Protein AF-A0A1H6AHS0-F1 (afdb_monomer)

Mean predicted aligned error: 13.15 Å

Structure (mmCIF, N/CA/C/O backbone):
data_AF-A0A1H6AHS0-F1
#
_entry.id   AF-A0A1H6AHS0-F1
#
loop_
_atom_site.group_PDB
_atom_site.id
_atom_site.type_symbol
_atom_site.label_atom_id
_atom_site.label_alt_id
_atom_site.label_comp_id
_atom_site.label_asym_id
_atom_site.label_entity_id
_atom_site.label_seq_id
_atom_site.pdbx_PDB_ins_code
_atom_site.Cartn_x
_atom_site.Cartn_y
_atom_site.Cartn_z
_atom_site.occupancy
_atom_site.B_iso_or_equiv
_atom_site.auth_seq_id
_atom_site.auth_comp_id
_atom_site.auth_asym_id
_atom_site.auth_atom_id
_atom_site.pdbx_PDB_model_num
ATOM 1 N N . MET A 1 1 ? -20.494 1.855 65.180 1.00 41.81 1 MET A N 1
ATOM 2 C CA . MET A 1 1 ? -21.561 1.084 64.506 1.00 41.81 1 MET A CA 1
ATOM 3 C C . MET A 1 1 ? -22.011 1.916 63.316 1.00 41.81 1 MET A C 1
ATOM 5 O O . MET A 1 1 ? -22.679 2.915 63.527 1.00 41.81 1 MET A O 1
ATOM 9 N N . ILE A 1 2 ? -21.520 1.607 62.113 1.00 47.38 2 ILE A N 1
ATOM 10 C CA . ILE A 1 2 ? -21.872 2.327 60.876 1.00 47.38 2 ILE A CA 1
ATOM 11 C C . ILE A 1 2 ? -23.156 1.678 60.355 1.00 47.38 2 ILE A C 1
ATOM 13 O O . ILE A 1 2 ? -23.182 0.463 60.154 1.00 47.38 2 ILE A O 1
ATOM 17 N N . GLY A 1 3 ? -24.236 2.452 60.260 1.00 42.16 3 GLY A N 1
ATOM 18 C CA . GLY A 1 3 ? -25.562 1.948 59.918 1.00 42.16 3 GLY A CA 1
ATOM 19 C C . GLY A 1 3 ? -25.628 1.509 58.458 1.00 42.16 3 GLY A C 1
ATOM 20 O O . GLY A 1 3 ? -25.126 2.193 57.569 1.00 42.16 3 GLY A O 1
ATOM 21 N N . ALA A 1 4 ? -26.283 0.377 58.192 1.00 50.00 4 ALA A N 1
ATOM 22 C CA . ALA A 1 4 ? -26.488 -0.158 56.841 1.00 50.00 4 ALA A CA 1
ATOM 23 C C . ALA A 1 4 ? -27.199 0.829 55.882 1.00 50.00 4 ALA A C 1
ATOM 25 O O . ALA A 1 4 ? -27.136 0.664 54.668 1.00 50.00 4 ALA A O 1
ATOM 26 N N . THR A 1 5 ? -27.830 1.876 56.418 1.00 49.69 5 THR A N 1
ATOM 27 C CA . THR A 1 5 ? -28.515 2.951 55.689 1.00 49.69 5 THR A CA 1
ATOM 28 C C . THR A 1 5 ? -27.570 3.999 55.085 1.00 49.69 5 THR A C 1
ATOM 30 O O . THR A 1 5 ? -27.929 4.638 54.094 1.00 49.69 5 THR A O 1
ATOM 33 N N . ASP A 1 6 ? -26.354 4.156 55.622 1.00 45.84 6 ASP A N 1
ATOM 34 C CA . ASP A 1 6 ? -25.383 5.164 55.162 1.00 45.84 6 ASP A CA 1
ATOM 35 C C . ASP A 1 6 ? -24.647 4.726 53.885 1.00 45.84 6 ASP A C 1
ATOM 37 O O . ASP A 1 6 ? -24.297 5.547 53.031 1.00 45.84 6 ASP A O 1
ATOM 41 N N . LEU A 1 7 ? -24.462 3.412 53.708 1.00 50.81 7 LEU A N 1
ATOM 42 C CA . LEU A 1 7 ? -23.751 2.847 52.560 1.00 50.81 7 LEU A CA 1
ATOM 43 C C . LEU A 1 7 ? -24.537 3.040 51.255 1.00 50.81 7 LEU A C 1
ATOM 45 O O . LEU A 1 7 ? -23.949 3.391 50.231 1.00 50.81 7 LEU A O 1
ATOM 49 N N . THR A 1 8 ? -25.862 2.866 51.305 1.00 51.88 8 THR A N 1
ATOM 50 C CA . THR A 1 8 ? -26.790 3.019 50.171 1.00 51.88 8 THR A CA 1
ATOM 51 C C . THR A 1 8 ? -26.901 4.461 49.685 1.00 51.88 8 THR A C 1
ATOM 53 O O . THR A 1 8 ? -26.959 4.706 48.482 1.00 51.88 8 THR A O 1
ATOM 56 N N . PHE A 1 9 ? -26.871 5.434 50.598 1.00 50.19 9 PHE A N 1
ATOM 57 C CA . PHE A 1 9 ? -26.981 6.849 50.240 1.00 50.19 9 PHE A CA 1
ATOM 58 C C . PHE A 1 9 ? -25.695 7.369 49.583 1.00 50.19 9 PHE A C 1
ATOM 60 O O . PHE A 1 9 ? -25.741 8.157 48.636 1.00 50.19 9 PHE A O 1
ATOM 67 N N . ASN A 1 10 ? -24.538 6.887 50.049 1.00 53.78 10 ASN A N 1
ATOM 68 C CA . ASN A 1 10 ? -23.239 7.273 49.509 1.00 53.78 10 ASN A CA 1
ATOM 69 C C . ASN A 1 10 ? -22.947 6.605 48.152 1.00 53.78 10 ASN A C 1
ATOM 71 O O . ASN A 1 10 ? -22.404 7.250 47.258 1.00 53.78 10 ASN A O 1
ATOM 75 N N . THR A 1 11 ? -23.375 5.352 47.953 1.00 53.16 11 THR A N 1
ATOM 76 C CA . THR A 1 11 ? -23.282 4.681 46.640 1.00 53.16 11 THR A CA 1
ATOM 77 C C . THR A 1 11 ? -24.249 5.268 45.613 1.00 53.16 11 THR A C 1
ATOM 79 O O . THR A 1 11 ? -23.843 5.481 44.472 1.00 53.16 11 THR A O 1
ATOM 82 N N . MET A 1 12 ? -25.482 5.628 45.996 1.00 50.75 12 MET A N 1
ATOM 83 C CA . MET A 1 12 ? -26.404 6.336 45.094 1.00 50.75 12 MET A CA 1
ATOM 84 C C . MET A 1 12 ? -25.907 7.742 44.730 1.00 50.75 12 MET A C 1
ATOM 86 O O . MET A 1 12 ? -26.031 8.145 43.575 1.00 50.75 12 MET A O 1
ATOM 90 N N . ARG A 1 13 ? -25.287 8.479 45.668 1.00 53.53 13 ARG A N 1
ATOM 91 C CA . ARG A 1 13 ? -24.663 9.786 45.379 1.00 53.53 13 ARG A CA 1
ATOM 92 C C . ARG A 1 13 ? -23.437 9.664 44.482 1.00 53.53 13 ARG A C 1
ATOM 94 O O . ARG A 1 13 ? -23.291 10.483 43.582 1.00 53.53 13 ARG A O 1
ATOM 101 N N . ALA A 1 14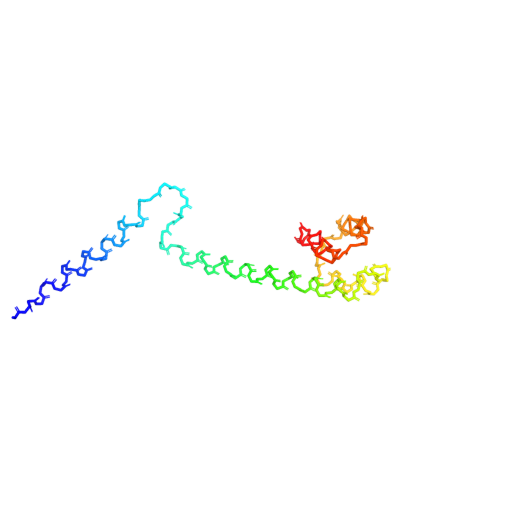 ? -22.589 8.655 44.681 1.00 57.53 14 ALA A N 1
ATOM 102 C CA . ALA A 1 14 ? -21.436 8.412 43.815 1.00 57.53 14 ALA A CA 1
ATOM 103 C C . ALA A 1 14 ? -21.869 8.057 42.382 1.00 57.53 14 ALA A C 1
ATOM 105 O O . ALA A 1 14 ? -21.318 8.593 41.423 1.00 57.53 14 ALA A O 1
ATOM 106 N N . LEU A 1 15 ? -22.909 7.229 42.234 1.00 57.66 15 LEU A N 1
ATOM 107 C CA . LEU A 1 15 ? -23.465 6.872 40.928 1.00 57.66 15 LEU A CA 1
ATOM 108 C C . LEU A 1 15 ? -24.132 8.078 40.242 1.00 57.66 15 LEU A C 1
ATOM 110 O O . LEU A 1 15 ? -23.935 8.296 39.049 1.00 57.66 15 LEU A O 1
ATOM 114 N N . ALA A 1 16 ? -24.853 8.910 41.000 1.00 57.53 16 ALA A N 1
ATOM 115 C CA . ALA A 1 16 ? -25.442 10.147 40.489 1.00 57.53 16 ALA A CA 1
ATOM 116 C C . ALA A 1 16 ? -24.379 11.180 40.070 1.00 57.53 16 ALA A C 1
ATOM 118 O O . ALA A 1 16 ? -24.547 11.836 39.044 1.00 57.53 16 ALA A O 1
ATOM 119 N N . LEU A 1 17 ? -23.266 11.296 40.810 1.00 55.97 17 LEU A N 1
ATOM 120 C CA . LEU A 1 17 ? -22.158 12.190 40.455 1.00 55.97 17 LEU A CA 1
ATOM 121 C C . LEU A 1 17 ? -21.457 11.762 39.158 1.00 55.97 17 LEU A C 1
ATOM 123 O O . LEU A 1 17 ? -21.129 12.623 38.346 1.00 55.97 17 LEU A O 1
ATOM 127 N N . ILE A 1 18 ? -21.271 10.457 38.930 1.00 60.00 18 ILE A N 1
ATOM 128 C CA . ILE A 1 18 ? -20.678 9.939 37.684 1.00 60.00 18 ILE A CA 1
ATOM 129 C C . ILE A 1 18 ? -21.595 10.227 36.483 1.00 60.00 18 ILE A C 1
ATOM 131 O O . ILE A 1 18 ? -21.110 10.612 35.421 1.00 60.00 18 ILE A O 1
ATOM 135 N N . CYS A 1 19 ? -22.919 10.129 36.653 1.00 56.88 19 CYS A N 1
ATOM 136 C CA . CYS A 1 19 ? -23.882 10.495 35.609 1.00 56.88 19 CYS A CA 1
ATOM 137 C C . CYS A 1 19 ? -23.925 12.009 35.327 1.00 56.88 19 CYS A C 1
ATOM 139 O O . CYS A 1 19 ? -24.103 12.408 34.179 1.00 56.88 19 CYS A O 1
ATOM 141 N N . LEU A 1 20 ? -23.740 12.855 36.348 1.00 53.50 20 LEU A N 1
ATOM 142 C CA . LEU A 1 20 ? -23.744 14.319 36.211 1.00 53.50 20 LEU A CA 1
ATOM 143 C C . LEU A 1 20 ? -22.465 14.864 35.549 1.00 53.50 20 LEU A C 1
ATOM 145 O O . LEU A 1 20 ? -22.527 15.871 34.850 1.00 53.50 20 LEU A O 1
ATOM 149 N N . LEU A 1 21 ? -21.329 14.174 35.695 1.00 53.03 21 LEU A N 1
ATOM 150 C CA . LEU A 1 21 ? -20.073 14.501 34.999 1.00 53.03 21 LEU A CA 1
ATOM 151 C C . LEU A 1 21 ? -20.093 14.127 33.507 1.00 53.03 21 LEU A C 1
ATOM 153 O O . LEU A 1 21 ? -19.305 14.662 32.736 1.00 53.03 21 LEU A O 1
ATOM 157 N N . ALA A 1 22 ? -21.003 13.245 33.084 1.00 52.53 22 ALA A N 1
ATOM 158 C CA . ALA A 1 22 ? -21.156 12.851 31.684 1.00 52.53 22 ALA A CA 1
ATOM 159 C C . ALA A 1 22 ? -22.060 13.798 30.866 1.00 52.53 22 ALA A C 1
ATOM 161 O O . ALA A 1 22 ? -22.221 13.599 29.663 1.00 52.53 22 ALA A O 1
ATOM 162 N N . ALA A 1 23 ? -22.665 14.806 31.507 1.00 51.25 23 ALA A N 1
ATOM 163 C CA . ALA A 1 23 ? -23.654 15.697 30.895 1.00 51.25 23 ALA A CA 1
ATOM 164 C C . ALA A 1 23 ? -23.187 17.158 30.744 1.00 51.25 23 ALA A C 1
ATOM 166 O O . ALA A 1 23 ? -23.915 17.968 30.173 1.00 51.25 23 ALA A O 1
ATOM 167 N N . CYS A 1 24 ? -21.985 17.498 31.217 1.00 50.72 24 CYS A N 1
ATOM 168 C CA . CYS A 1 24 ? -21.439 18.853 31.157 1.00 50.72 24 CYS A CA 1
ATOM 169 C C . CYS A 1 24 ? -20.144 18.901 30.341 1.00 50.72 24 CYS A C 1
ATOM 171 O O . CYS A 1 24 ? -19.084 19.160 30.894 1.00 50.72 24 CYS A O 1
ATOM 173 N N . ASP A 1 25 ? -20.235 18.689 29.030 1.00 52.78 25 ASP A N 1
ATOM 174 C CA . ASP A 1 25 ? -19.558 19.593 28.101 1.00 52.78 25 ASP A CA 1
ATOM 175 C C . ASP A 1 25 ? -20.217 19.540 26.716 1.00 52.78 25 ASP A C 1
ATOM 177 O O . ASP A 1 25 ? -20.684 18.508 26.235 1.00 52.78 25 ASP A O 1
ATOM 181 N N . THR A 1 26 ? -20.292 20.712 26.119 1.00 52.75 26 THR A N 1
ATOM 182 C CA . THR A 1 26 ? -20.795 21.066 24.796 1.00 52.75 26 THR A CA 1
ATOM 183 C C . THR A 1 26 ? -20.640 19.987 23.696 1.00 52.75 26 THR A C 1
ATOM 185 O O . THR A 1 26 ? -19.618 19.835 23.041 1.00 52.75 26 THR A O 1
ATOM 188 N N . GLY A 1 27 ? -21.727 19.257 23.420 1.00 55.81 27 GLY A N 1
ATOM 189 C CA . GLY 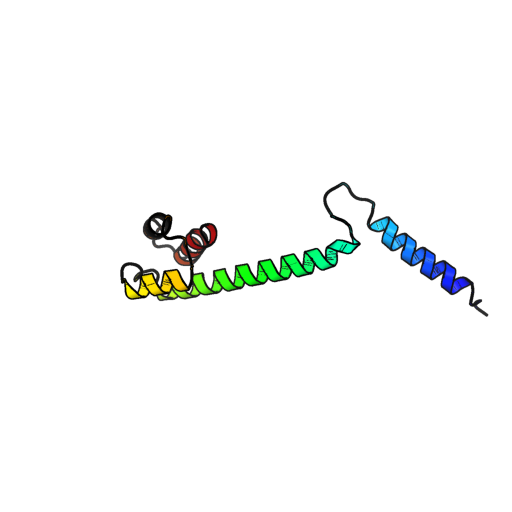A 1 27 ? -22.196 18.977 22.051 1.00 55.81 27 GLY A CA 1
ATOM 190 C C . GLY A 1 27 ? -21.440 18.012 21.118 1.00 55.81 27 GLY A C 1
ATOM 191 O O . GLY A 1 27 ? -21.881 17.886 19.976 1.00 55.81 27 GLY A O 1
ATOM 192 N N . HIS A 1 28 ? -20.371 17.312 21.524 1.00 57.38 28 HIS A N 1
ATOM 193 C CA . HIS A 1 28 ? -19.600 16.454 20.587 1.00 57.38 28 HIS A CA 1
ATOM 194 C C . HIS A 1 28 ? -19.390 14.995 21.009 1.00 57.38 28 HIS A C 1
ATOM 196 O O . HIS A 1 28 ? -19.091 14.143 20.170 1.00 57.38 28 HIS A O 1
ATOM 202 N N . LEU A 1 29 ? -19.588 14.666 22.283 1.00 58.81 29 LEU A N 1
ATOM 203 C CA . LEU A 1 29 ? -19.496 13.293 22.767 1.00 58.81 29 LEU A CA 1
ATOM 204 C C . LEU A 1 29 ? -20.917 12.728 22.820 1.00 58.81 29 LEU A C 1
ATOM 206 O O . LEU A 1 29 ? -21.744 13.159 23.618 1.00 58.81 29 LEU A O 1
ATOM 210 N N . GLY A 1 30 ? -21.239 11.817 21.897 1.00 59.00 30 GLY A N 1
ATOM 211 C CA . GLY A 1 30 ? -22.549 11.159 21.866 1.00 59.00 30 GLY A CA 1
ATOM 212 C C . GLY A 1 30 ? -22.871 10.435 23.177 1.00 59.00 30 GLY A C 1
ATOM 213 O O . GLY A 1 30 ? -21.998 10.275 24.024 1.00 59.00 30 GLY A O 1
ATOM 214 N N . ASN A 1 31 ? -24.125 9.986 23.326 1.00 66.50 31 ASN A N 1
ATOM 215 C CA . ASN A 1 31 ? -24.657 9.399 24.564 1.00 66.50 31 ASN A CA 1
ATOM 216 C C . ASN A 1 31 ? -23.599 8.546 25.308 1.00 66.50 31 ASN A C 1
ATOM 218 O O . ASN A 1 31 ? -23.138 7.555 24.728 1.00 66.50 31 ASN A O 1
ATOM 222 N N . PRO A 1 32 ? -23.240 8.888 26.562 1.00 65.31 32 PRO A N 1
ATOM 223 C CA . PRO A 1 32 ? -22.165 8.244 27.317 1.00 65.31 32 PRO A CA 1
ATOM 224 C C . PRO A 1 32 ? -22.349 6.733 27.478 1.00 65.31 32 PRO A C 1
ATOM 226 O O . PRO A 1 32 ? -21.371 5.993 27.494 1.00 65.31 32 PRO A O 1
ATOM 229 N N . LEU A 1 33 ? -23.595 6.249 27.489 1.00 74.56 33 LEU A N 1
ATOM 230 C CA . LEU A 1 33 ? -23.907 4.816 27.522 1.00 74.56 33 LEU A CA 1
ATOM 231 C C . LEU A 1 33 ? -23.583 4.102 26.201 1.00 74.56 33 LEU A C 1
ATOM 233 O O . LEU A 1 33 ? -23.355 2.897 26.180 1.00 74.56 33 LEU A O 1
ATOM 237 N N . THR A 1 34 ? -23.544 4.840 25.092 1.00 71.44 34 THR A N 1
ATOM 238 C CA . THR A 1 34 ? -23.173 4.323 23.766 1.00 71.44 34 THR A CA 1
ATOM 239 C C . THR A 1 34 ? -21.688 4.496 23.453 1.00 71.44 34 THR A C 1
ATOM 241 O O . THR A 1 34 ? -21.213 3.906 22.485 1.00 71.44 34 THR A O 1
ATOM 244 N N . LEU A 1 35 ? -20.935 5.259 24.257 1.00 72.62 35 LEU A N 1
ATOM 245 C CA . LEU A 1 35 ? -19.502 5.484 24.039 1.00 72.62 35 LEU A CA 1
ATOM 246 C C . LEU A 1 35 ? -18.673 4.190 24.074 1.00 72.62 35 LEU A C 1
ATOM 248 O O . LEU A 1 35 ? -17.862 4.027 23.166 1.00 72.62 35 LEU A O 1
ATOM 252 N N . PRO A 1 36 ? -18.877 3.234 25.008 1.00 70.00 36 PRO A N 1
ATOM 253 C CA . PRO A 1 36 ? -18.121 1.979 24.995 1.00 70.00 36 PRO A CA 1
ATOM 254 C C . PRO A 1 36 ? -18.382 1.150 23.734 1.00 70.00 36 PRO A C 1
ATOM 256 O O . PRO A 1 36 ? -17.454 0.605 23.145 1.00 70.00 36 PRO A O 1
ATOM 259 N N . VAL A 1 37 ? -19.636 1.105 23.274 1.00 69.88 37 VAL A N 1
ATOM 260 C CA . VAL A 1 37 ? -20.015 0.383 22.049 1.00 69.88 37 VAL A CA 1
ATOM 261 C C . VAL A 1 37 ? -19.378 1.034 20.822 1.00 69.88 37 VAL A C 1
ATOM 263 O O . VAL A 1 37 ? -18.789 0.340 19.998 1.00 69.88 37 VAL A O 1
ATOM 266 N N . ARG A 1 38 ? -19.430 2.368 20.725 1.00 66.19 38 ARG A N 1
ATOM 267 C CA . ARG A 1 38 ? -18.762 3.127 19.656 1.00 66.19 38 ARG A CA 1
ATOM 268 C C . ARG A 1 38 ? -17.247 2.944 19.694 1.00 66.19 38 ARG A C 1
ATOM 270 O O . ARG A 1 38 ? -16.641 2.794 18.646 1.00 66.19 38 ARG A O 1
ATOM 277 N N . ALA A 1 39 ? -16.636 2.911 20.876 1.00 67.00 39 ALA A N 1
ATOM 278 C CA . ALA A 1 39 ? -15.201 2.686 21.023 1.00 67.00 39 ALA A CA 1
ATOM 279 C C . ALA A 1 39 ? -14.783 1.296 20.520 1.00 67.00 39 ALA A C 1
ATOM 281 O O . ALA A 1 39 ? -13.787 1.182 19.811 1.00 67.00 39 ALA A O 1
ATOM 282 N N . VAL A 1 40 ? -15.560 0.254 20.833 1.00 69.62 40 VAL A N 1
ATOM 283 C CA . VAL A 1 40 ? -15.320 -1.104 20.320 1.00 69.62 40 VAL A CA 1
ATOM 284 C C . VAL A 1 40 ? -15.507 -1.156 18.804 1.00 69.62 40 VAL A C 1
ATOM 286 O O . VAL A 1 40 ? -14.637 -1.678 18.112 1.00 69.62 40 VAL A O 1
ATOM 289 N N . ALA A 1 41 ? -16.598 -0.586 18.282 1.00 65.25 41 ALA A N 1
ATOM 290 C CA . ALA A 1 41 ? -16.867 -0.548 16.845 1.00 65.25 41 ALA A CA 1
ATOM 291 C C . ALA A 1 41 ? -15.749 0.180 16.078 1.00 65.25 41 ALA A C 1
ATOM 293 O O . ALA A 1 41 ? -15.127 -0.410 15.197 1.00 65.25 41 ALA A O 1
ATOM 294 N N . ASN A 1 42 ? -15.401 1.399 16.502 1.00 69.50 42 ASN A N 1
ATOM 295 C CA . ASN A 1 42 ? -14.304 2.174 15.922 1.00 69.50 42 ASN A CA 1
ATOM 296 C C . ASN A 1 42 ? -12.960 1.435 16.046 1.00 69.50 42 ASN A C 1
ATOM 298 O O . ASN A 1 42 ? -12.120 1.504 15.153 1.00 69.50 42 ASN A O 1
ATOM 302 N N . GLY A 1 43 ? -12.736 0.720 17.155 1.00 65.62 43 GLY A N 1
ATOM 303 C CA . GLY A 1 43 ? -11.541 -0.095 17.360 1.00 65.62 43 GLY A CA 1
ATOM 304 C C . GLY A 1 43 ? -11.420 -1.234 16.344 1.00 65.62 43 GLY A C 1
ATOM 305 O O . GLY A 1 43 ? -10.343 -1.440 15.787 1.00 65.62 43 GLY A O 1
ATOM 306 N N . ILE A 1 44 ? -12.520 -1.938 16.064 1.00 76.75 44 ILE A N 1
ATOM 307 C CA . ILE A 1 44 ? -12.572 -3.017 15.064 1.00 76.75 44 ILE A CA 1
ATOM 308 C C . ILE A 1 44 ? -12.352 -2.460 13.654 1.00 76.75 44 ILE A C 1
ATOM 310 O O . ILE A 1 44 ? -11.555 -3.014 12.897 1.00 76.75 44 ILE A O 1
ATOM 314 N N . GLU A 1 45 ? -13.015 -1.355 13.311 1.00 76.19 45 GLU A N 1
ATOM 315 C CA . GLU A 1 45 ? -12.863 -0.692 12.011 1.00 76.19 45 GLU A CA 1
ATOM 316 C C . GLU A 1 45 ? -11.414 -0.243 11.777 1.00 76.19 45 GLU A C 1
ATOM 318 O O . GLU A 1 45 ? -10.822 -0.560 10.743 1.00 76.19 45 GLU A O 1
ATOM 323 N N . ASN A 1 46 ? -10.798 0.399 12.775 1.00 79.19 46 ASN A N 1
ATOM 324 C CA . ASN A 1 46 ? -9.398 0.816 12.711 1.00 79.19 46 ASN A CA 1
ATOM 325 C C . ASN A 1 46 ? -8.445 -0.378 12.579 1.00 79.19 46 ASN A C 1
ATOM 327 O O . ASN A 1 46 ? -7.491 -0.316 11.805 1.00 79.19 46 ASN A O 1
ATOM 331 N N . ALA A 1 47 ? -8.696 -1.478 13.294 1.00 86.88 47 ALA A N 1
ATOM 332 C CA . ALA A 1 47 ? -7.884 -2.688 13.179 1.00 86.88 47 ALA A CA 1
ATOM 333 C C . ALA A 1 47 ? -7.978 -3.308 11.776 1.00 86.88 47 ALA A C 1
ATOM 335 O O . ALA A 1 47 ? -6.961 -3.703 11.205 1.00 86.88 47 ALA A O 1
ATOM 336 N N . GLY A 1 48 ? -9.181 -3.346 11.194 1.00 92.06 48 GLY A N 1
ATOM 337 C CA . GLY A 1 48 ? -9.397 -3.811 9.825 1.00 92.06 48 GLY A CA 1
ATOM 338 C C . GLY A 1 48 ? -8.679 -2.941 8.791 1.00 92.06 48 GLY A C 1
ATOM 339 O O . GLY A 1 48 ? -7.982 -3.470 7.923 1.00 92.06 48 GLY A O 1
ATOM 340 N N . TYR A 1 49 ? -8.791 -1.616 8.920 1.00 90.56 49 TYR A N 1
ATOM 341 C CA . TYR A 1 49 ? -8.090 -0.661 8.061 1.00 90.56 49 TYR A CA 1
ATOM 342 C C . TYR A 1 49 ? -6.567 -0.836 8.131 1.00 90.56 49 TYR A C 1
ATOM 344 O O . TYR A 1 49 ? -5.915 -0.939 7.092 1.00 90.56 49 TYR A O 1
ATOM 352 N N . GLN A 1 50 ? -5.997 -0.933 9.337 1.00 94.38 50 GLN A N 1
ATOM 353 C CA . GLN A 1 50 ? -4.552 -1.101 9.511 1.00 94.38 50 GLN A CA 1
ATOM 354 C C . GLN A 1 50 ? -4.064 -2.444 8.967 1.00 94.38 50 GLN A C 1
ATOM 356 O O . GLN A 1 50 ? -3.087 -2.477 8.227 1.00 94.38 50 GLN A O 1
ATOM 361 N N . ALA A 1 51 ? -4.796 -3.535 9.213 1.00 96.25 51 ALA A N 1
ATOM 362 C CA . ALA A 1 51 ? -4.467 -4.836 8.634 1.00 96.25 51 ALA A CA 1
ATOM 363 C C . ALA A 1 51 ? -4.490 -4.805 7.097 1.00 96.25 51 ALA A C 1
ATOM 365 O O . ALA A 1 51 ? -3.640 -5.408 6.441 1.00 96.25 51 ALA A O 1
ATOM 366 N N . GLN A 1 52 ? -5.451 -4.093 6.502 1.00 97.38 52 GLN A N 1
ATOM 367 C CA . GLN A 1 52 ? -5.504 -3.906 5.056 1.00 97.38 52 GLN A CA 1
ATOM 368 C C . GLN A 1 52 ? -4.313 -3.084 4.552 1.00 97.38 52 GLN A C 1
ATOM 370 O O . GLN A 1 52 ? -3.648 -3.505 3.604 1.00 97.38 52 GLN A O 1
ATOM 375 N N . ARG A 1 53 ? -4.003 -1.964 5.213 1.00 97.62 53 ARG A N 1
ATOM 376 C CA . ARG A 1 53 ? -2.851 -1.112 4.898 1.00 97.62 53 ARG A CA 1
ATOM 377 C C . ARG A 1 53 ? -1.540 -1.894 4.952 1.00 97.62 53 ARG A C 1
ATOM 379 O O . ARG A 1 53 ? -0.735 -1.772 4.035 1.00 97.62 53 ARG A O 1
ATOM 386 N N . ASP A 1 54 ? -1.349 -2.718 5.976 1.00 98.19 54 ASP A N 1
ATOM 387 C CA . ASP A 1 54 ? -0.133 -3.511 6.160 1.00 98.19 54 ASP A CA 1
ATOM 388 C C . ASP A 1 54 ? 0.039 -4.555 5.054 1.00 98.19 54 ASP A C 1
ATOM 390 O O . ASP A 1 54 ? 1.137 -4.712 4.524 1.00 98.19 54 ASP A O 1
ATOM 394 N N . ARG A 1 55 ? -1.048 -5.218 4.630 1.00 98.31 55 ARG A N 1
ATOM 395 C CA . ARG A 1 55 ? -1.010 -6.152 3.491 1.00 98.31 55 ARG A CA 1
ATOM 396 C C . ARG A 1 55 ? -0.624 -5.456 2.187 1.00 98.31 55 ARG A C 1
ATOM 398 O O . ARG A 1 55 ? 0.199 -5.983 1.442 1.00 98.31 55 ARG A O 1
ATOM 405 N N . VAL A 1 56 ? -1.207 -4.287 1.914 1.00 98.38 56 VAL A N 1
ATOM 406 C CA . VAL A 1 56 ? -0.883 -3.489 0.720 1.00 98.38 56 VAL A CA 1
ATOM 407 C C . VAL A 1 56 ? 0.570 -3.020 0.765 1.00 98.38 56 VAL A C 1
ATOM 409 O O . VAL A 1 56 ? 1.296 -3.205 -0.210 1.00 98.38 56 VAL A O 1
ATOM 412 N N . LYS A 1 57 ? 1.013 -2.481 1.907 1.00 98.38 57 LYS A N 1
ATOM 413 C CA . LYS A 1 57 ? 2.387 -2.010 2.110 1.00 98.38 57 LYS A CA 1
ATOM 414 C C . LYS A 1 57 ? 3.404 -3.132 1.929 1.00 98.38 57 LYS A C 1
ATOM 416 O O . LYS A 1 57 ? 4.384 -2.937 1.220 1.00 98.38 57 LYS A O 1
ATOM 421 N N . ALA A 1 58 ? 3.161 -4.293 2.538 1.00 98.56 58 ALA A N 1
ATOM 422 C CA . ALA A 1 58 ? 4.032 -5.457 2.408 1.00 98.56 58 ALA A CA 1
ATOM 423 C C . ALA A 1 58 ? 4.138 -5.914 0.949 1.00 98.56 58 ALA A C 1
ATOM 425 O O . ALA A 1 58 ? 5.237 -6.113 0.449 1.00 98.56 58 ALA A O 1
ATOM 426 N N . PHE A 1 59 ? 3.010 -5.994 0.236 1.00 98.50 59 PHE A N 1
ATOM 427 C CA . PHE A 1 59 ? 3.027 -6.371 -1.176 1.00 98.50 59 PHE A CA 1
ATOM 428 C C . PHE A 1 59 ? 3.840 -5.390 -2.029 1.00 98.50 59 PHE A C 1
ATOM 430 O O . PHE A 1 59 ? 4.638 -5.809 -2.860 1.00 98.50 59 PHE A O 1
ATOM 437 N N . LEU A 1 60 ? 3.635 -4.084 -1.834 1.00 97.88 60 LEU A N 1
ATOM 438 C CA . LEU A 1 60 ? 4.351 -3.056 -2.588 1.00 97.88 60 LEU A CA 1
ATOM 439 C C . LEU A 1 60 ? 5.843 -3.030 -2.246 1.00 97.88 60 LEU A C 1
ATOM 441 O O . LEU A 1 60 ? 6.650 -2.822 -3.143 1.00 97.88 60 LEU A O 1
ATOM 445 N N . ALA A 1 61 ? 6.223 -3.276 -0.991 1.00 97.94 61 ALA A N 1
ATOM 446 C CA . ALA A 1 61 ? 7.630 -3.362 -0.601 1.00 97.94 61 ALA A CA 1
ATOM 447 C C . ALA A 1 61 ? 8.39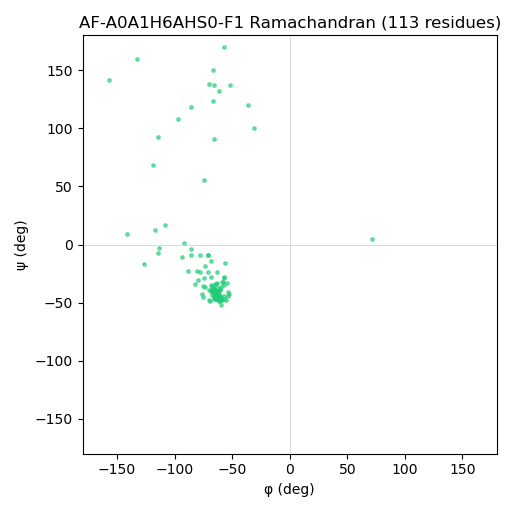6 -4.428 -1.403 1.00 97.94 61 ALA A C 1
ATOM 449 O O . ALA A 1 61 ? 9.555 -4.207 -1.742 1.00 97.94 61 ALA A O 1
ATOM 450 N N . ASP A 1 62 ? 7.731 -5.535 -1.743 1.00 97.88 62 ASP A N 1
ATOM 451 C CA . ASP A 1 62 ? 8.337 -6.650 -2.472 1.00 97.88 62 ASP A CA 1
ATOM 452 C C . ASP A 1 62 ? 8.250 -6.508 -4.003 1.00 97.88 62 ASP A C 1
ATOM 454 O O . ASP A 1 62 ? 9.014 -7.155 -4.714 1.00 97.88 62 ASP A O 1
ATOM 458 N N . HIS A 1 63 ? 7.300 -5.717 -4.521 1.00 97.56 63 HIS A N 1
ATOM 459 C CA . HIS A 1 63 ? 6.879 -5.801 -5.929 1.00 97.56 63 HIS A CA 1
ATOM 460 C C . HIS A 1 63 ? 6.585 -4.460 -6.620 1.00 97.56 63 HIS A C 1
ATOM 462 O O . HIS A 1 63 ? 6.031 -4.463 -7.718 1.00 97.56 63 HIS A O 1
ATOM 468 N N . ILE A 1 64 ? 6.884 -3.304 -6.014 1.00 95.06 64 ILE A N 1
ATOM 469 C CA . ILE A 1 64 ? 6.514 -2.001 -6.605 1.00 95.06 64 ILE A CA 1
ATOM 470 C C . ILE A 1 64 ? 7.096 -1.780 -8.009 1.00 95.06 64 ILE A C 1
ATOM 472 O O . ILE A 1 64 ? 6.458 -1.126 -8.834 1.00 95.06 64 ILE A O 1
ATOM 476 N N . ASP A 1 65 ? 8.278 -2.329 -8.282 1.00 94.50 65 ASP A N 1
ATOM 477 C CA . ASP A 1 65 ? 8.962 -2.189 -9.569 1.00 94.50 65 ASP A CA 1
ATOM 478 C C . ASP A 1 65 ? 8.508 -3.231 -10.610 1.00 94.50 65 ASP A C 1
ATOM 480 O O . ASP A 1 65 ? 8.819 -3.069 -11.784 1.00 94.50 65 ASP A O 1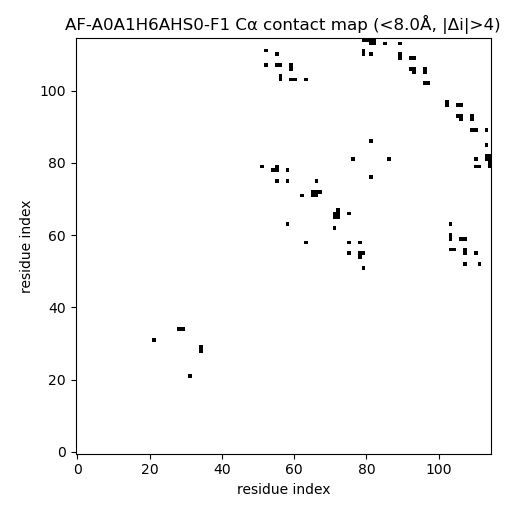
ATOM 484 N N . ASP A 1 66 ? 7.709 -4.226 -10.202 1.00 95.62 66 ASP A N 1
ATOM 485 C CA . ASP A 1 66 ? 7.198 -5.318 -11.047 1.00 95.62 66 ASP A CA 1
ATOM 486 C C . ASP A 1 66 ? 5.686 -5.180 -11.336 1.00 95.62 66 ASP A C 1
ATOM 488 O O . ASP A 1 66 ? 5.006 -6.147 -11.690 1.00 95.62 66 ASP A O 1
ATOM 492 N N . LEU A 1 67 ? 5.097 -3.998 -11.114 1.00 93.81 67 LEU A N 1
ATOM 493 C CA . LEU A 1 67 ? 3.652 -3.774 -11.291 1.00 93.81 67 LEU A CA 1
ATOM 494 C C . LEU A 1 67 ? 3.195 -3.769 -12.762 1.00 93.81 67 LEU A C 1
ATOM 496 O O . LEU A 1 67 ? 1.990 -3.751 -13.023 1.00 93.81 67 LEU A O 1
ATOM 500 N N . ASP A 1 68 ? 4.126 -3.782 -13.712 1.00 93.62 68 ASP A N 1
ATOM 501 C CA . ASP A 1 68 ? 3.874 -3.978 -15.139 1.00 93.62 68 ASP A CA 1
ATOM 502 C C . ASP A 1 68 ? 3.694 -5.461 -15.512 1.00 93.62 68 ASP A C 1
ATOM 504 O O . ASP A 1 68 ? 3.015 -5.760 -16.499 1.00 93.62 68 ASP A O 1
ATOM 508 N N . ASP A 1 69 ? 4.214 -6.391 -14.702 1.00 96.81 69 ASP A N 1
ATOM 509 C CA . ASP A 1 69 ? 3.983 -7.822 -14.885 1.00 96.81 69 ASP A CA 1
ATOM 510 C C . ASP A 1 69 ? 2.500 -8.175 -14.635 1.00 96.81 69 ASP A C 1
ATOM 512 O O . ASP A 1 69 ? 1.966 -7.944 -13.541 1.00 96.81 69 ASP A O 1
ATOM 516 N N . PRO A 1 70 ? 1.800 -8.798 -15.604 1.00 96.62 70 PRO A N 1
ATOM 517 C CA . PRO A 1 70 ? 0.381 -9.116 -15.464 1.00 96.62 70 PRO A CA 1
ATOM 518 C C . PRO A 1 70 ? 0.046 -10.021 -14.271 1.00 96.62 70 PRO A C 1
ATOM 520 O O . PRO A 1 70 ? -1.040 -9.895 -13.694 1.00 96.62 70 PRO A O 1
ATOM 523 N N . ALA A 1 71 ? 0.938 -10.941 -13.887 1.00 97.44 71 ALA A N 1
ATOM 524 C CA . ALA A 1 71 ? 0.686 -11.866 -12.785 1.00 97.44 71 ALA A CA 1
ATOM 525 C C . ALA A 1 71 ? 0.839 -11.171 -11.423 1.00 97.44 71 ALA A C 1
ATOM 527 O O . ALA A 1 71 ? -0.014 -11.342 -10.540 1.00 97.44 71 ALA A O 1
ATOM 528 N N . THR A 1 72 ? 1.871 -10.344 -11.265 1.00 97.75 72 THR A N 1
ATOM 529 C CA . THR A 1 72 ? 2.072 -9.468 -10.106 1.00 97.75 72 THR A CA 1
ATOM 530 C C . THR A 1 72 ? 0.932 -8.473 -9.979 1.00 97.75 72 THR A C 1
ATOM 532 O O . THR A 1 72 ? 0.333 -8.366 -8.909 1.00 97.75 72 THR A O 1
ATOM 535 N N . LEU A 1 73 ? 0.526 -7.836 -11.074 1.00 97.19 73 LEU A N 1
ATOM 536 C CA . LEU A 1 73 ? -0.584 -6.895 -11.075 1.00 97.19 73 LEU A CA 1
ATOM 537 C C . LEU A 1 73 ? -1.916 -7.566 -10.691 1.00 97.19 73 LEU A C 1
ATOM 539 O O . LEU A 1 73 ? -2.692 -7.034 -9.894 1.00 97.19 73 LEU A O 1
ATOM 543 N N . ALA A 1 74 ? -2.181 -8.781 -11.181 1.00 97.38 74 ALA A N 1
ATOM 544 C CA . ALA A 1 74 ? -3.354 -9.555 -10.774 1.00 97.38 74 ALA A CA 1
ATOM 545 C C . ALA A 1 74 ? -3.317 -9.958 -9.287 1.00 97.38 74 ALA A C 1
ATOM 547 O O . ALA A 1 74 ? -4.361 -10.031 -8.633 1.00 97.38 74 ALA A O 1
ATOM 548 N N . ARG A 1 75 ? -2.130 -10.232 -8.725 1.00 98.06 75 ARG A N 1
ATOM 549 C CA . ARG A 1 75 ? -1.947 -10.447 -7.277 1.00 98.06 75 ARG A CA 1
ATOM 550 C C . ARG A 1 75 ? -2.184 -9.161 -6.492 1.00 98.06 75 ARG A C 1
ATOM 552 O O . ARG A 1 75 ? -2.903 -9.211 -5.495 1.00 98.06 75 ARG A O 1
ATOM 559 N N . PHE A 1 76 ? -1.663 -8.034 -6.966 1.00 98.00 76 PHE A N 1
ATOM 560 C CA . PHE A 1 76 ? -1.852 -6.733 -6.339 1.00 98.00 76 PHE A CA 1
ATOM 561 C C . PHE A 1 76 ? -3.338 -6.413 -6.182 1.00 98.00 76 PHE A C 1
ATOM 563 O O . PHE A 1 76 ? -3.785 -6.133 -5.076 1.00 98.00 76 PHE A O 1
ATOM 570 N N . TRP A 1 77 ? -4.140 -6.603 -7.234 1.00 97.75 77 TRP A N 1
ATOM 571 C CA . TRP A 1 77 ? -5.587 -6.365 -7.171 1.00 97.75 77 TRP A CA 1
ATOM 572 C C . TRP A 1 77 ? -6.378 -7.344 -6.298 1.00 97.75 77 TRP A C 1
ATOM 574 O O . TRP A 1 77 ? -7.536 -7.076 -5.981 1.00 97.75 77 TRP A O 1
ATOM 584 N N . ARG A 1 78 ? -5.791 -8.479 -5.906 1.00 97.38 78 ARG A N 1
ATOM 585 C CA . ARG A 1 78 ? -6.378 -9.362 -4.886 1.00 97.38 78 ARG A CA 1
ATOM 586 C C . ARG A 1 78 ? -6.073 -8.878 -3.474 1.00 97.38 78 ARG A C 1
ATOM 588 O O . ARG A 1 78 ? -6.902 -9.056 -2.590 1.00 97.38 78 ARG A O 1
ATOM 595 N N . VAL A 1 79 ? -4.898 -8.285 -3.267 1.00 97.56 79 VAL A N 1
ATOM 596 C CA . VAL A 1 79 ? -4.507 -7.688 -1.985 1.00 97.56 79 VAL A CA 1
ATOM 597 C C . VAL A 1 79 ? -5.229 -6.359 -1.774 1.00 97.56 79 VAL A C 1
ATOM 599 O O . VAL A 1 79 ? -5.771 -6.132 -0.700 1.00 97.56 79 VAL A O 1
ATOM 602 N N . ALA A 1 80 ? -5.277 -5.515 -2.803 1.00 97.19 80 ALA A N 1
ATOM 603 C CA . ALA A 1 80 ? -5.942 -4.221 -2.850 1.00 97.19 80 ALA A CA 1
ATOM 604 C C . ALA A 1 80 ? -7.101 -4.272 -3.865 1.00 97.19 80 ALA A C 1
ATOM 606 O O . ALA A 1 80 ? -6.866 -4.032 -5.051 1.00 97.19 80 ALA A O 1
ATOM 607 N N . PRO A 1 81 ? -8.342 -4.594 -3.454 1.00 95.88 81 PRO A N 1
ATOM 608 C CA . PRO A 1 81 ? -9.479 -4.776 -4.363 1.00 95.88 81 PRO A CA 1
ATOM 609 C C . PRO A 1 81 ? -10.038 -3.455 -4.929 1.00 95.88 81 PRO A C 1
ATOM 611 O O . PRO A 1 81 ? -11.231 -3.184 -4.859 1.00 95.88 81 PRO A O 1
ATOM 614 N N . VAL A 1 82 ? -9.180 -2.651 -5.556 1.00 96.31 82 VAL A N 1
ATOM 615 C CA . VAL A 1 82 ? -9.535 -1.394 -6.217 1.00 96.31 82 VAL A CA 1
ATOM 616 C C . VAL A 1 82 ? -10.527 -1.663 -7.368 1.00 96.31 82 VAL A C 1
ATOM 618 O O . VAL A 1 82 ? -10.270 -2.552 -8.200 1.00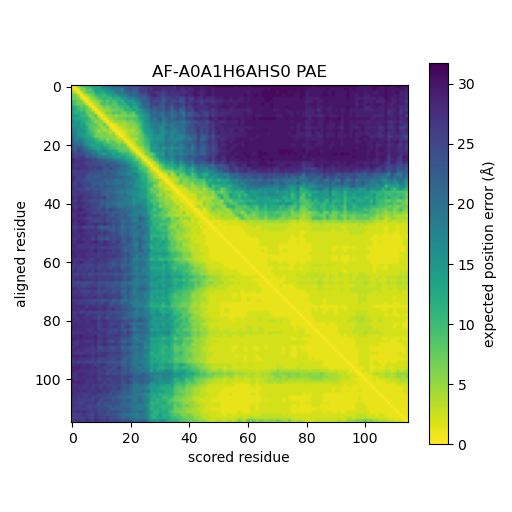 96.31 82 VAL A O 1
ATOM 621 N N . PRO A 1 83 ? -11.635 -0.902 -7.475 1.00 96.94 83 PRO A N 1
ATOM 622 C CA . PRO A 1 83 ? -12.589 -0.995 -8.576 1.00 96.94 83 PRO A CA 1
ATOM 623 C C . PRO A 1 83 ? -11.925 -0.893 -9.962 1.00 96.94 83 PRO A C 1
ATOM 625 O O . PRO A 1 83 ? -11.085 -0.016 -10.179 1.00 96.94 83 PRO A O 1
ATOM 628 N N . PRO A 1 84 ? -12.312 -1.724 -10.953 1.00 96.75 84 PRO A N 1
ATOM 629 C CA . PRO A 1 84 ? -11.691 -1.709 -12.281 1.00 96.75 84 PRO A CA 1
ATOM 630 C C . PRO A 1 84 ? -11.683 -0.337 -12.969 1.00 96.75 84 PRO A C 1
ATOM 632 O O . PRO A 1 84 ? -10.724 -0.015 -13.666 1.00 96.75 84 PRO A O 1
ATOM 635 N N . SER A 1 85 ? -12.708 0.488 -12.730 1.00 97.31 85 SER A N 1
ATOM 636 C CA . SER A 1 85 ? -12.842 1.839 -13.292 1.00 97.31 85 SER A CA 1
ATOM 637 C C . SER A 1 85 ? -11.744 2.812 -12.853 1.00 97.31 85 SER A C 1
ATOM 639 O O . SER A 1 85 ? -11.476 3.770 -13.574 1.00 97.31 85 SER A O 1
ATOM 641 N N . ILE A 1 86 ? -11.095 2.579 -11.706 1.00 97.56 86 ILE A N 1
ATOM 642 C CA . ILE A 1 86 ? -10.083 3.489 -11.145 1.00 97.56 86 ILE A CA 1
ATOM 643 C C . ILE A 1 86 ? -8.671 2.891 -11.098 1.00 97.56 86 ILE A C 1
ATOM 645 O O . ILE A 1 86 ? -7.713 3.625 -10.871 1.00 97.56 86 ILE A O 1
ATOM 649 N N . ARG A 1 87 ? -8.493 1.597 -11.403 1.00 97.19 87 ARG A N 1
ATOM 650 C CA . ARG A 1 87 ? -7.171 0.931 -11.411 1.00 97.19 87 ARG A CA 1
ATOM 651 C C . ARG A 1 87 ? -6.134 1.646 -12.272 1.00 97.19 87 ARG A C 1
ATOM 653 O O . ARG A 1 87 ? -5.010 1.850 -11.832 1.00 97.19 87 ARG A O 1
ATOM 660 N N . ALA A 1 88 ? -6.516 2.071 -13.477 1.00 96.81 88 ALA A N 1
ATOM 661 C CA . ALA A 1 88 ? -5.612 2.790 -14.376 1.00 96.81 88 ALA A CA 1
ATOM 662 C C . ALA A 1 88 ? -5.147 4.135 -13.790 1.00 96.81 88 ALA A C 1
ATOM 664 O O . ALA A 1 88 ? -4.018 4.557 -14.023 1.00 96.81 88 ALA A O 1
ATOM 665 N N . LYS A 1 89 ? -6.009 4.804 -13.012 1.00 97.44 89 LYS A N 1
ATOM 666 C CA . LYS A 1 89 ? -5.658 6.037 -12.304 1.00 97.44 89 LYS A CA 1
ATOM 667 C C . LYS A 1 89 ? -4.661 5.751 -11.180 1.00 97.44 89 LYS A C 1
ATOM 669 O O . LYS A 1 89 ? -3.633 6.410 -11.138 1.00 97.44 89 LYS A O 1
ATOM 674 N N . VAL A 1 90 ? -4.931 4.741 -10.352 1.00 97.75 90 VAL A N 1
ATOM 675 C CA . VAL A 1 90 ? -4.039 4.321 -9.256 1.00 97.75 90 VAL A CA 1
ATOM 676 C C . VAL A 1 90 ? -2.646 3.966 -9.777 1.00 97.75 90 VAL A C 1
ATOM 678 O O . VAL A 1 90 ? -1.655 4.455 -9.248 1.00 97.75 90 VAL A O 1
ATOM 681 N N . LEU A 1 91 ? -2.550 3.174 -10.850 1.00 97.56 91 LEU A N 1
ATOM 682 C CA . LEU A 1 91 ? -1.252 2.807 -11.429 1.00 97.56 91 LEU A CA 1
ATOM 683 C C . LEU A 1 91 ? -0.481 4.014 -11.960 1.00 97.56 91 LEU A C 1
ATOM 685 O O . LEU A 1 91 ? 0.726 4.092 -11.763 1.00 97.56 91 LEU A O 1
ATOM 689 N N . ARG A 1 92 ? -1.169 4.961 -12.605 1.00 97.50 92 ARG A N 1
ATOM 690 C CA . ARG A 1 92 ? -0.547 6.206 -13.060 1.00 97.50 92 ARG A CA 1
ATOM 691 C C . ARG A 1 92 ? -0.013 7.025 -11.885 1.00 97.50 92 ARG A C 1
ATOM 693 O O . ARG A 1 92 ? 1.138 7.431 -11.930 1.00 97.50 92 ARG A O 1
ATOM 700 N N . GLU A 1 93 ? -0.807 7.212 -10.832 1.00 97.56 93 GLU A N 1
ATOM 701 C CA . GLU A 1 93 ? -0.376 7.950 -9.637 1.00 97.56 93 GLU A CA 1
ATOM 702 C C . GLU A 1 93 ? 0.832 7.279 -8.957 1.00 97.56 93 GLU A C 1
ATOM 704 O O . GLU A 1 93 ? 1.748 7.971 -8.527 1.00 97.56 93 GLU A O 1
ATOM 709 N N . ILE A 1 94 ? 0.884 5.941 -8.912 1.00 96.69 94 ILE A N 1
ATOM 710 C CA . ILE A 1 94 ? 2.047 5.192 -8.401 1.00 96.69 94 ILE A CA 1
ATOM 711 C C . ILE A 1 94 ? 3.272 5.357 -9.316 1.00 96.69 94 ILE A C 1
ATOM 713 O O . ILE A 1 94 ? 4.389 5.507 -8.823 1.00 96.69 94 ILE A O 1
ATOM 717 N N . ALA A 1 95 ? 3.081 5.329 -10.638 1.00 95.81 95 ALA A N 1
ATOM 718 C CA . ALA A 1 95 ? 4.160 5.475 -11.616 1.00 95.81 95 ALA A CA 1
ATOM 719 C C . ALA A 1 95 ? 4.772 6.887 -11.630 1.00 95.81 95 ALA A C 1
ATOM 721 O O . ALA A 1 95 ? 5.947 7.041 -11.949 1.00 95.81 95 ALA A O 1
ATOM 722 N N . GLU A 1 96 ? 3.991 7.906 -11.268 1.00 96.81 96 GLU A N 1
ATOM 723 C CA . GLU A 1 96 ? 4.435 9.301 -11.153 1.00 96.81 96 GLU A CA 1
ATOM 724 C C . GLU A 1 96 ? 5.223 9.581 -9.858 1.00 96.81 96 GLU A C 1
ATOM 726 O O . GLU A 1 96 ? 5.807 10.659 -9.714 1.00 96.81 96 GLU A O 1
ATOM 731 N N . LEU A 1 97 ? 5.275 8.630 -8.916 1.00 96.62 97 LEU A N 1
ATOM 732 C CA . LEU A 1 97 ? 6.020 8.807 -7.673 1.00 96.62 97 LEU A CA 1
ATOM 733 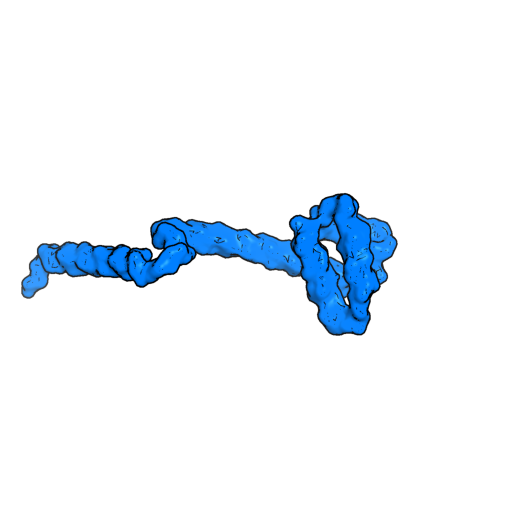C C . LEU A 1 97 ? 7.532 8.905 -7.925 1.00 96.62 97 LEU A C 1
ATOM 735 O O . LEU A 1 97 ? 8.098 8.086 -8.655 1.00 96.62 97 LEU A O 1
ATOM 739 N N . PRO A 1 98 ? 8.230 9.838 -7.253 1.00 94.88 98 PRO A N 1
ATOM 740 C CA . PRO A 1 98 ? 9.678 9.905 -7.329 1.00 94.88 98 PRO A CA 1
ATOM 741 C C . PRO A 1 98 ? 10.310 8.672 -6.674 1.00 94.88 98 PRO A C 1
ATOM 743 O O . PRO A 1 98 ? 9.798 8.125 -5.690 1.00 94.88 98 PRO A O 1
ATOM 746 N N . ALA A 1 99 ? 11.486 8.281 -7.168 1.00 91.62 99 ALA A N 1
ATOM 747 C CA . ALA A 1 99 ? 12.349 7.323 -6.488 1.00 91.62 99 ALA A CA 1
ATOM 748 C C . ALA A 1 99 ? 12.845 7.937 -5.167 1.00 91.62 99 ALA A C 1
ATOM 750 O O . ALA A 1 99 ? 13.848 8.648 -5.123 1.00 91.62 99 ALA A O 1
ATOM 751 N N . SER A 1 100 ? 12.087 7.709 -4.098 1.00 94.19 100 SER A N 1
ATOM 752 C CA . SER A 1 100 ? 12.328 8.249 -2.763 1.00 94.19 100 SER A CA 1
ATOM 753 C C . SER A 1 100 ? 12.205 7.147 -1.707 1.00 94.19 100 SER A C 1
ATOM 755 O O . SER A 1 100 ? 11.548 6.133 -1.962 1.00 94.19 100 SER A O 1
ATOM 757 N N . PRO A 1 101 ? 12.785 7.337 -0.508 1.00 9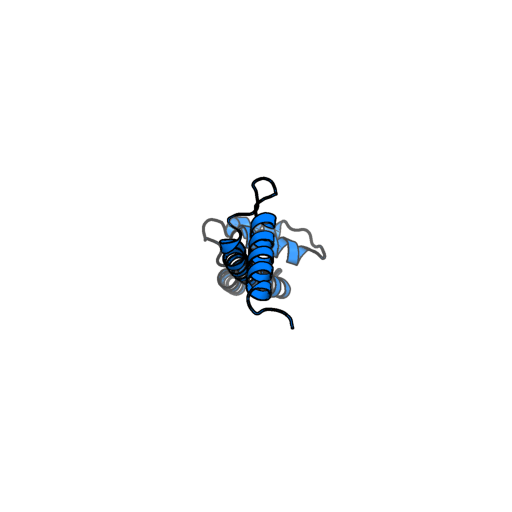3.44 101 PRO A N 1
ATOM 758 C CA . PRO A 1 101 ? 12.620 6.393 0.598 1.00 93.44 101 PRO A CA 1
ATOM 759 C C . PRO A 1 101 ? 11.150 6.148 0.979 1.00 93.44 101 PRO A C 1
ATOM 761 O O . PRO A 1 101 ? 10.804 5.056 1.419 1.00 93.44 101 PRO A O 1
ATOM 764 N N . ASP A 1 102 ? 10.277 7.131 0.742 1.00 96.00 102 ASP A N 1
ATOM 765 C CA . ASP A 1 102 ? 8.861 7.083 1.118 1.00 96.00 102 ASP A CA 1
ATOM 766 C C . ASP A 1 102 ? 7.957 6.522 0.010 1.00 96.00 102 ASP A C 1
ATOM 768 O O . ASP A 1 102 ? 6.739 6.444 0.187 1.00 96.00 102 ASP A O 1
ATOM 772 N N . ARG A 1 103 ? 8.520 6.115 -1.138 1.00 96.75 103 ARG A N 1
ATOM 773 C CA . ARG A 1 103 ? 7.755 5.679 -2.321 1.00 96.75 103 ARG A CA 1
ATOM 774 C C . ARG A 1 103 ? 6.749 4.574 -1.988 1.00 96.75 103 ARG A C 1
ATOM 776 O O . ARG A 1 103 ? 5.610 4.631 -2.443 1.00 96.75 103 ARG A O 1
ATOM 783 N N . ILE A 1 104 ? 7.138 3.605 -1.155 1.00 98.00 104 ILE A N 1
ATOM 784 C CA . ILE A 1 104 ? 6.252 2.512 -0.722 1.00 98.00 104 ILE A CA 1
ATOM 785 C C . ILE A 1 104 ? 5.079 3.040 0.111 1.00 98.00 104 ILE A C 1
ATOM 787 O O . ILE A 1 104 ? 3.932 2.644 -0.107 1.00 98.00 104 ILE A O 1
ATOM 791 N N . ASP A 1 105 ? 5.339 3.941 1.059 1.00 98.06 105 ASP A N 1
ATOM 792 C CA . ASP A 1 105 ? 4.293 4.517 1.904 1.00 98.06 105 ASP A CA 1
ATOM 793 C C . ASP A 1 105 ? 3.338 5.402 1.091 1.00 98.06 105 ASP A C 1
ATOM 795 O O . ASP A 1 105 ? 2.122 5.301 1.256 1.00 98.06 105 ASP A O 1
ATOM 799 N N . GLN A 1 106 ? 3.859 6.193 0.152 1.00 97.94 106 GLN A N 1
ATOM 800 C CA . GLN A 1 106 ? 3.055 7.015 -0.757 1.00 97.94 106 GLN A CA 1
ATOM 801 C C . GLN A 1 106 ? 2.183 6.158 -1.686 1.00 97.94 106 GLN A C 1
ATOM 803 O O . GLN A 1 106 ? 0.978 6.396 -1.783 1.00 97.94 106 GLN A O 1
ATOM 808 N N . ALA A 1 107 ? 2.745 5.110 -2.299 1.00 97.88 107 ALA A N 1
ATOM 809 C CA . ALA A 1 107 ? 1.998 4.170 -3.139 1.00 97.88 107 ALA A CA 1
ATOM 810 C C . ALA A 1 107 ? 0.912 3.425 -2.345 1.00 97.88 107 ALA A C 1
ATOM 812 O O . ALA A 1 107 ? -0.205 3.221 -2.832 1.00 97.88 107 ALA A O 1
ATOM 813 N N . THR A 1 108 ? 1.212 3.073 -1.092 1.00 98.38 108 THR A N 1
ATOM 814 C CA . THR A 1 108 ? 0.235 2.481 -0.173 1.00 98.38 108 THR A CA 1
ATOM 815 C C . THR A 1 108 ? -0.924 3.445 0.062 1.00 98.38 108 THR A C 1
ATOM 817 O O . THR A 1 108 ? -2.075 3.046 -0.080 1.00 98.38 108 THR A O 1
ATOM 820 N N . VAL A 1 109 ? -0.652 4.716 0.374 1.00 97.94 109 VAL A N 1
ATOM 821 C CA . VAL A 1 109 ? -1.699 5.728 0.597 1.00 97.94 109 VAL A CA 1
ATOM 822 C C . VAL A 1 109 ? -2.551 5.930 -0.655 1.00 97.94 109 VAL A C 1
ATOM 824 O O . VAL A 1 109 ? -3.773 5.848 -0.558 1.00 97.94 109 VAL A O 1
ATOM 827 N N . ILE A 1 110 ? -1.928 6.111 -1.823 1.00 97.88 110 ILE A N 1
ATOM 828 C CA . ILE A 1 110 ? -2.620 6.227 -3.118 1.00 97.88 110 ILE A CA 1
ATOM 829 C C . ILE A 1 110 ? -3.575 5.051 -3.343 1.00 97.88 110 ILE A C 1
ATOM 831 O O . ILE A 1 110 ? -4.707 5.233 -3.785 1.00 97.88 110 ILE A O 1
ATOM 835 N N . THR A 1 111 ? -3.143 3.838 -3.009 1.00 97.44 111 THR A N 1
ATOM 836 C CA . THR A 1 111 ? -3.977 2.644 -3.156 1.00 97.44 111 THR A CA 1
ATOM 837 C C . THR A 1 111 ? -5.124 2.635 -2.145 1.00 97.44 111 THR A C 1
ATO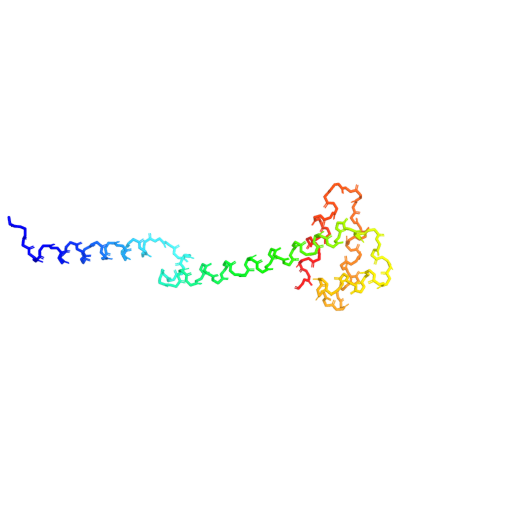M 839 O O . THR A 1 111 ? -6.271 2.412 -2.520 1.00 97.44 111 THR A O 1
ATOM 842 N N . MET A 1 112 ? -4.829 2.910 -0.870 1.00 97.50 112 MET A N 1
ATOM 843 C CA . MET A 1 112 ? -5.786 2.833 0.240 1.00 97.50 112 MET A CA 1
ATOM 844 C C . MET A 1 112 ? -6.941 3.831 0.121 1.00 97.50 112 MET A C 1
ATOM 846 O O . MET A 1 112 ? -8.056 3.495 0.505 1.00 97.50 112 MET A O 1
ATOM 850 N N . VAL A 1 113 ? -6.714 5.031 -0.425 1.00 96.50 113 VAL A N 1
ATOM 851 C CA . VAL A 1 113 ? -7.787 6.034 -0.607 1.00 96.50 113 VAL A CA 1
ATOM 852 C C . VAL A 1 113 ? -8.792 5.658 -1.706 1.00 96.50 113 VAL A C 1
ATOM 854 O O . VAL A 1 113 ? -9.814 6.324 -1.854 1.00 96.50 113 VAL A O 1
ATOM 857 N N . HIS A 1 114 ? -8.499 4.608 -2.475 1.00 94.69 114 HIS A N 1
ATOM 858 C CA . HIS A 1 114 ? -9.316 4.110 -3.580 1.00 94.69 114 HIS A CA 1
ATOM 859 C C . HIS A 1 114 ? -9.837 2.675 -3.338 1.00 94.69 114 HIS A C 1
ATOM 861 O O . HIS A 1 114 ? -10.306 2.036 -4.286 1.00 94.69 114 HIS A O 1
ATOM 867 N N . LEU A 1 115 ? -9.723 2.152 -2.109 1.00 89.19 115 LEU A N 1
ATOM 868 C CA . LEU A 1 115 ? -10.320 0.872 -1.702 1.00 89.19 115 LEU A CA 1
ATOM 869 C C . LEU A 1 115 ? -11.815 0.984 -1.391 1.00 89.19 115 LEU A C 1
ATOM 871 O O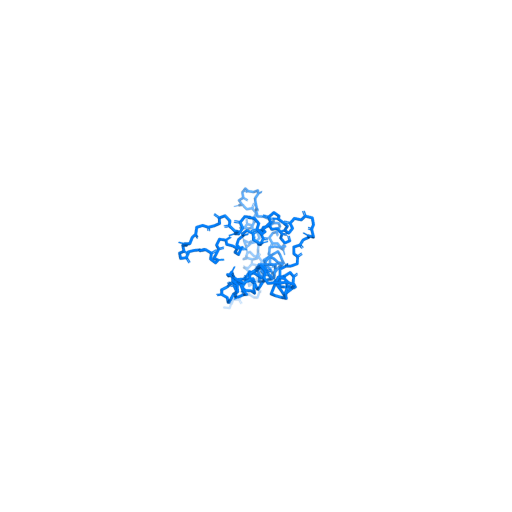 . LEU A 1 115 ? -12.265 2.078 -0.986 1.00 89.19 115 LEU A O 1
#

Foldseek 3Di:
DDDPVVVVVVVVVVVVVVVVVQPDDDDDDPDPVCNVVVVVVVVVVVVVLVVLLVLLLVLCVVDVVPCVPPVSVVVNCVSQVFDPVCSVVLNVQLVPDDPDPCSSVSSSVSSSVRD

Solvent-accessible surface area (backbone atoms only — not comparable to full-atom values): 6826 Å² total; per-residue (Å²): 136,86,58,84,70,58,58,58,56,53,51,53,50,52,54,50,50,58,58,56,66,70,72,72,70,88,91,74,77,66,62,71,87,50,43,65,58,50,50,52,52,54,50,52,53,51,51,53,52,51,54,50,51,51,52,37,34,54,51,37,70,78,39,64,90,43,56,83,41,69,68,51,36,56,51,47,44,68,67,46,68,45,52,80,93,48,44,70,56,47,52,48,58,48,68,70,51,64,99,53,97,55,39,50,60,52,41,34,50,59,48,59,79,52,95

Secondary structure (DSSP, 8-state):
---HHHHHHHHHHHHHHHHHHTS-S-S-S--TTTHHHHHHHHHHHHHHHHHHHHHHHHHHHHHGGGTTSHHHHHHHHHHS---HHHHHHHHHHHHTS-S-TTHHHHHHHHHHTT-

Sequence (115 aa):
MIGATDLTFNTMRALALICLLAACDTGHLGNPLTLPVRAVANGIENAGYQAQRDRVKAFLADHIDDLDDPATLARFWRVAPVPPSIRAKVLREIAELPASPDRIDQATVITMVHL

Organism: NCBI:txid373675

Radius of gyration: 25.47 Å; Cα contacts (8 Å, |Δi|>4): 54; chains: 1; bounding box: 41×33×80 Å

pLDDT: mean 81.43, std 19.42, range [41.81, 98.56]

Nearest PDB structures (foldseek):
  6zdw-assembly1_AAA  TM=3.008E-01  e=3.438E+00  Mucor lusitanicus
  1yd8-assembly2_G  TM=4.011E-01  e=8.714E+00  Homo sapiens